Protein AF-A0AAW9EDG1-F1 (afdb_monomer_lite)

Structure (mmCIF, N/CA/C/O backbone):
data_AF-A0AAW9EDG1-F1
#
_entry.id   AF-A0AAW9EDG1-F1
#
loop_
_atom_site.group_PDB
_atom_site.id
_atom_site.type_symbol
_atom_site.label_atom_id
_atom_site.label_alt_id
_atom_site.label_comp_id
_atom_site.label_asym_id
_atom_site.label_entity_id
_atom_site.label_seq_id
_atom_site.pdbx_PDB_ins_code
_atom_site.Cartn_x
_atom_site.Cartn_y
_atom_site.Cartn_z
_atom_site.occupancy
_atom_site.B_iso_or_equiv
_atom_site.auth_seq_id
_atom_site.auth_comp_id
_atom_site.auth_asym_id
_atom_site.auth_atom_id
_atom_site.pdbx_PDB_model_num
ATOM 1 N N . ILE A 1 1 ? 14.216 2.389 -24.194 1.00 50.69 1 ILE A N 1
ATOM 2 C CA . ILE A 1 1 ? 13.873 1.458 -23.086 1.00 50.69 1 ILE A CA 1
ATOM 3 C C . ILE A 1 1 ? 15.098 1.332 -22.192 1.00 50.69 1 ILE A C 1
ATOM 5 O O . ILE A 1 1 ? 16.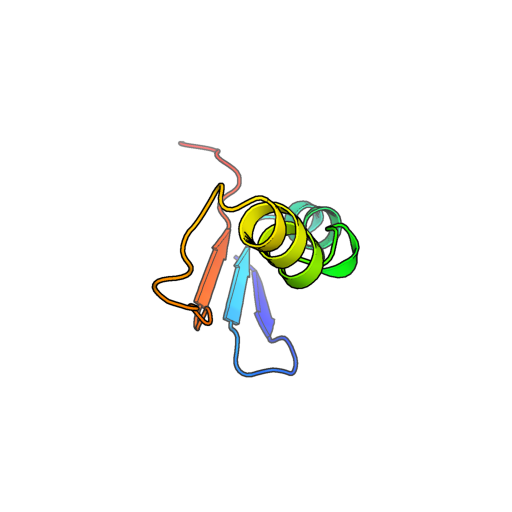125 0.876 -22.680 1.00 50.69 1 ILE A O 1
ATOM 9 N N . GLN A 1 2 ? 15.033 1.774 -20.934 1.00 49.78 2 GLN A N 1
ATOM 10 C CA . GLN A 1 2 ? 16.173 1.711 -20.016 1.00 49.78 2 GLN A CA 1
ATOM 11 C C . GLN A 1 2 ? 15.871 0.751 -18.860 1.00 49.78 2 GLN A C 1
ATOM 13 O O . GLN A 1 2 ? 14.808 0.804 -18.242 1.00 49.78 2 GLN A O 1
ATOM 18 N N . LEU A 1 3 ? 16.809 -0.158 -18.595 1.00 54.59 3 LEU A N 1
ATOM 19 C CA . LEU A 1 3 ? 16.737 -1.127 -17.506 1.00 54.59 3 LEU A CA 1
ATOM 20 C C . LEU A 1 3 ? 17.571 -0.615 -16.334 1.00 54.59 3 LEU A C 1
ATOM 22 O O . LEU A 1 3 ? 18.798 -0.606 -16.414 1.00 54.59 3 LEU A O 1
ATOM 26 N N . THR A 1 4 ? 16.922 -0.234 -15.236 1.00 58.09 4 THR A N 1
ATOM 27 C CA . THR A 1 4 ? 17.620 0.169 -14.011 1.00 58.09 4 THR A CA 1
ATOM 28 C C . THR A 1 4 ? 17.527 -0.972 -12.999 1.00 58.09 4 THR A C 1
ATOM 30 O O . THR A 1 4 ? 16.444 -1.310 -12.519 1.00 58.09 4 THR A O 1
ATOM 33 N N . ARG A 1 5 ? 18.665 -1.613 -12.689 1.00 52.59 5 ARG A N 1
ATOM 34 C CA . ARG A 1 5 ? 18.767 -2.596 -11.596 1.00 52.59 5 ARG A CA 1
ATOM 35 C C . ARG A 1 5 ? 18.983 -1.846 -10.287 1.00 52.59 5 ARG A C 1
ATOM 37 O O . ARG A 1 5 ? 20.026 -1.228 -10.105 1.00 52.59 5 ARG A O 1
ATOM 44 N N . THR A 1 6 ? 18.022 -1.916 -9.375 1.00 53.25 6 THR A N 1
ATOM 45 C CA . THR A 1 6 ? 18.223 -1.470 -7.991 1.00 53.25 6 THR A CA 1
ATOM 46 C C . THR A 1 6 ? 18.842 -2.618 -7.179 1.00 53.25 6 THR A C 1
ATOM 48 O O . THR A 1 6 ? 18.650 -3.786 -7.510 1.00 53.25 6 THR A O 1
ATOM 51 N N . ALA A 1 7 ? 19.622 -2.305 -6.138 1.00 49.50 7 ALA A N 1
ATOM 52 C CA . ALA A 1 7 ? 20.444 -3.264 -5.379 1.00 49.50 7 ALA A CA 1
ATOM 53 C C . ALA A 1 7 ? 19.658 -4.346 -4.601 1.00 49.50 7 ALA A C 1
ATOM 55 O O . ALA A 1 7 ? 20.227 -5.342 -4.163 1.00 49.50 7 ALA A O 1
ATOM 56 N N . LEU A 1 8 ? 18.343 -4.185 -4.455 1.00 48.91 8 LEU A N 1
ATOM 57 C CA . LEU A 1 8 ? 17.426 -5.204 -3.941 1.00 48.91 8 LEU A CA 1
ATOM 58 C C . LEU A 1 8 ? 16.788 -5.883 -5.158 1.00 48.91 8 LEU A C 1
ATOM 60 O O . LEU A 1 8 ? 16.422 -5.149 -6.063 1.00 48.91 8 LEU A O 1
ATOM 64 N N . VAL A 1 9 ? 16.643 -7.217 -5.182 1.00 52.59 9 VAL A N 1
ATOM 65 C CA . VAL A 1 9 ? 16.031 -8.090 -6.226 1.00 52.59 9 VAL A CA 1
ATOM 66 C C . VAL A 1 9 ? 14.684 -7.571 -6.787 1.00 52.59 9 VAL A C 1
ATOM 68 O O . VAL A 1 9 ? 13.627 -8.154 -6.579 1.00 52.59 9 VAL A O 1
ATOM 71 N N . ARG A 1 10 ? 14.678 -6.417 -7.443 1.00 64.19 10 ARG A N 1
ATOM 72 C CA . ARG A 1 10 ? 13.513 -5.688 -7.931 1.00 64.19 10 ARG A CA 1
ATOM 73 C C . ARG A 1 10 ? 13.940 -4.999 -9.210 1.00 64.19 10 ARG A C 1
ATOM 75 O O . ARG A 1 10 ? 14.870 -4.192 -9.223 1.00 64.19 10 ARG A O 1
ATOM 82 N N . ARG A 1 11 ? 13.288 -5.374 -10.305 1.00 70.25 11 ARG A N 1
ATOM 83 C CA . ARG A 1 11 ? 13.591 -4.843 -11.633 1.00 70.25 11 ARG A CA 1
ATOM 84 C C . ARG A 1 11 ? 12.605 -3.731 -11.946 1.00 70.25 11 ARG A C 1
ATOM 86 O O . ARG A 1 11 ? 11.412 -3.999 -12.057 1.00 70.25 11 ARG A O 1
ATOM 93 N N . ILE A 1 12 ? 13.106 -2.505 -12.079 1.00 72.06 12 ILE A N 1
ATOM 94 C CA . ILE A 1 12 ? 12.304 -1.369 -12.534 1.00 72.06 12 ILE A CA 1
ATOM 95 C C . ILE A 1 12 ? 12.604 -1.151 -14.013 1.00 72.06 12 ILE A C 1
ATOM 97 O O . ILE A 1 12 ? 13.762 -1.033 -14.421 1.00 72.06 12 ILE A O 1
ATOM 101 N N . ILE A 1 13 ? 11.552 -1.128 -14.819 1.00 74.94 13 ILE A N 1
ATOM 102 C CA . ILE A 1 13 ? 11.617 -0.861 -16.252 1.00 74.94 13 ILE A CA 1
ATOM 103 C C . ILE A 1 13 ? 10.815 0.413 -16.483 1.00 74.94 13 ILE A C 1
ATOM 105 O O . ILE A 1 13 ? 9.627 0.439 -16.180 1.00 74.94 13 ILE A O 1
ATOM 109 N N . SER A 1 14 ? 11.465 1.464 -16.982 1.00 67.75 14 SER A N 1
ATOM 110 C CA . SER A 1 14 ? 10.797 2.723 -17.319 1.00 67.75 14 SER A CA 1
ATOM 111 C C . SER A 1 14 ? 11.213 3.182 -18.710 1.00 67.75 14 SER A C 1
ATOM 113 O O . SER A 1 14 ? 12.384 3.074 -19.092 1.00 67.75 14 SER A O 1
ATOM 115 N N . ALA A 1 15 ? 10.253 3.707 -19.468 1.00 65.69 15 ALA A N 1
ATOM 116 C CA . ALA A 1 15 ? 10.521 4.395 -20.728 1.00 65.69 15 ALA A CA 1
ATOM 117 C C . ALA A 1 15 ? 11.028 5.835 -20.516 1.00 65.69 15 ALA A C 1
ATOM 119 O O . ALA A 1 15 ? 11.684 6.374 -21.402 1.00 65.69 15 ALA A O 1
ATOM 120 N N . ASN A 1 16 ? 10.796 6.422 -19.333 1.00 63.22 16 ASN A N 1
ATOM 121 C CA . ASN A 1 16 ? 11.126 7.810 -19.013 1.00 63.22 16 ASN A CA 1
ATOM 122 C C . ASN A 1 16 ? 11.902 7.910 -17.681 1.00 63.22 16 ASN A C 1
ATOM 124 O O . ASN A 1 16 ? 11.506 7.341 -16.658 1.00 63.22 16 ASN A O 1
ATOM 128 N N . LYS A 1 17 ? 13.036 8.623 -17.699 1.00 62.53 17 LYS A N 1
ATOM 129 C CA . LYS A 1 17 ? 13.942 8.788 -16.553 1.00 62.53 17 LYS A CA 1
ATOM 130 C C . LYS A 1 17 ? 13.380 9.737 -15.487 1.00 62.53 17 LYS A C 1
ATOM 132 O O . LYS A 1 17 ? 13.646 9.504 -14.313 1.00 62.53 17 L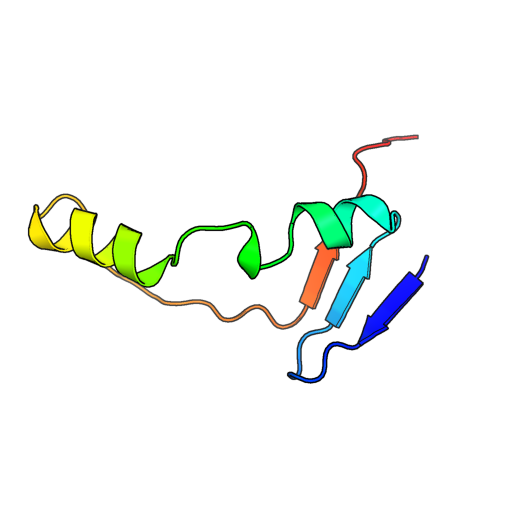YS A O 1
ATOM 137 N N . GLN A 1 18 ? 12.597 10.752 -15.861 1.00 61.78 18 GLN A N 1
ATOM 138 C CA . GLN A 1 18 ? 12.013 11.706 -14.905 1.00 61.78 18 GLN A CA 1
ATOM 139 C C . GLN A 1 18 ? 11.021 11.020 -13.953 1.00 61.78 18 GLN A C 1
ATOM 141 O O . GLN A 1 18 ? 11.136 11.179 -12.740 1.00 61.78 18 GLN A O 1
ATOM 146 N N . LEU A 1 19 ? 10.187 10.114 -14.478 1.00 60.12 19 LEU A N 1
ATOM 147 C CA . LEU A 1 19 ? 9.250 9.292 -13.694 1.00 60.12 19 LEU A CA 1
ATOM 148 C C . LEU A 1 19 ? 9.918 8.409 -12.623 1.00 60.12 19 LEU A C 1
ATOM 150 O O . LEU A 1 19 ? 9.283 8.003 -11.652 1.00 60.12 19 LEU A O 1
ATOM 154 N N . ILE A 1 20 ? 11.200 8.064 -12.778 1.00 61.88 20 ILE A N 1
ATOM 155 C CA . ILE A 1 20 ? 11.921 7.296 -11.751 1.00 61.88 20 ILE A CA 1
ATOM 156 C C . ILE A 1 20 ? 12.240 8.178 -10.536 1.00 61.88 20 ILE A C 1
ATOM 158 O O . ILE A 1 20 ? 12.196 7.680 -9.413 1.00 61.88 20 ILE A O 1
ATOM 162 N N . TYR A 1 21 ? 12.564 9.455 -10.757 1.00 60.44 21 TYR A N 1
ATOM 163 C CA . TYR A 1 21 ? 12.921 10.388 -9.687 1.00 60.44 21 TYR A CA 1
ATOM 164 C C . TYR A 1 21 ? 11.694 10.891 -8.929 1.00 60.44 21 TYR A C 1
ATOM 166 O O . TYR A 1 21 ? 11.725 10.942 -7.704 1.00 60.44 21 TYR A O 1
ATOM 174 N N . GLU A 1 22 ? 10.614 11.214 -9.638 1.00 62.22 22 GLU A N 1
ATOM 175 C CA . GLU A 1 22 ? 9.378 11.714 -9.022 1.00 62.22 22 GLU A CA 1
ATOM 176 C C . GLU A 1 22 ? 8.756 10.674 -8.080 1.00 62.22 22 GLU A C 1
ATOM 178 O O . GLU A 1 22 ? 8.383 10.983 -6.949 1.00 62.22 22 GLU A O 1
ATOM 183 N N . GLU A 1 23 ? 8.752 9.408 -8.496 1.00 64.31 23 GLU A N 1
ATOM 184 C CA . GLU A 1 23 ? 8.180 8.297 -7.733 1.00 64.31 23 GLU A CA 1
ATOM 185 C C . GLU A 1 23 ? 9.222 7.540 -6.893 1.00 64.31 23 GLU A C 1
ATOM 187 O O . GLU A 1 23 ? 9.077 6.338 -6.623 1.00 64.31 23 GLU A O 1
ATOM 192 N N . ALA A 1 24 ? 10.321 8.196 -6.516 1.00 68.62 24 ALA A N 1
ATOM 193 C CA . ALA A 1 24 ? 1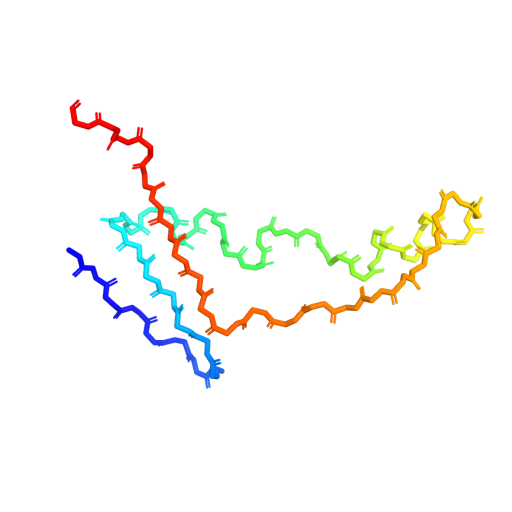1.277 7.591 -5.604 1.00 68.62 24 ALA A CA 1
ATOM 194 C C . ALA A 1 24 ? 10.566 7.199 -4.289 1.00 68.62 24 ALA A C 1
ATOM 196 O O . ALA A 1 24 ? 9.727 7.953 -3.798 1.00 68.62 24 ALA A O 1
ATOM 197 N N . PRO A 1 25 ? 10.904 6.057 -3.655 1.00 63.09 25 PRO A N 1
ATOM 198 C CA . PRO A 1 25 ? 10.262 5.625 -2.407 1.00 63.09 25 PRO A CA 1
ATOM 199 C C . PRO A 1 25 ? 10.324 6.670 -1.284 1.00 63.09 25 PRO A C 1
ATOM 201 O O . PRO A 1 25 ? 9.462 6.692 -0.416 1.00 63.09 25 PRO A O 1
ATOM 204 N N . GLN A 1 26 ? 11.344 7.531 -1.320 1.00 68.69 26 GLN A N 1
ATOM 205 C CA . GLN A 1 26 ? 11.553 8.632 -0.381 1.00 68.69 26 GLN A CA 1
ATOM 206 C C . GLN A 1 26 ? 10.539 9.776 -0.553 1.00 68.69 26 GLN A C 1
ATOM 208 O O . GLN A 1 26 ? 10.324 10.527 0.392 1.00 68.69 26 GLN A O 1
ATOM 213 N N . SER A 1 27 ? 9.909 9.904 -1.726 1.00 72.56 27 SER A N 1
ATOM 214 C CA . SER A 1 27 ? 8.876 10.911 -2.007 1.00 72.56 27 SER A CA 1
ATOM 215 C C . SER A 1 27 ? 7.540 10.590 -1.329 1.00 72.56 27 SER A C 1
ATOM 217 O O . SER A 1 27 ? 6.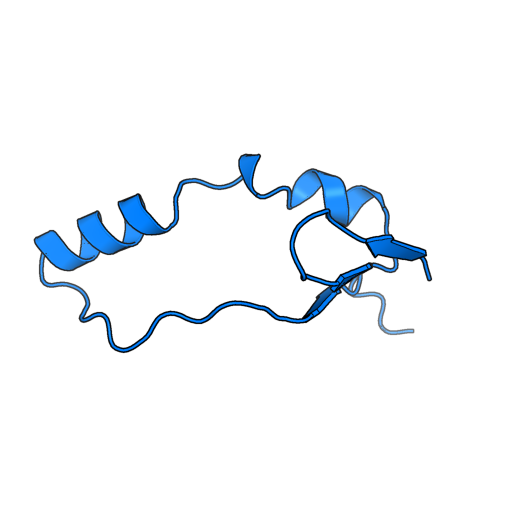675 11.457 -1.220 1.00 72.56 27 SER A O 1
ATOM 219 N N . TYR A 1 28 ? 7.354 9.349 -0.872 1.00 74.69 28 TYR A N 1
ATOM 220 C CA . TYR A 1 28 ? 6.120 8.897 -0.243 1.00 74.69 28 TYR A CA 1
ATOM 221 C C . TYR A 1 28 ? 6.269 8.792 1.273 1.00 74.69 28 TYR A C 1
ATOM 223 O O . TYR A 1 28 ? 7.327 8.465 1.810 1.00 74.69 28 TYR A O 1
ATOM 231 N N . LYS A 1 29 ? 5.156 9.013 1.979 1.00 81.12 29 LYS A N 1
ATOM 232 C CA . LYS A 1 29 ? 5.043 8.648 3.394 1.00 81.12 29 LYS A CA 1
ATOM 233 C C . LYS A 1 29 ? 5.182 7.131 3.538 1.00 81.12 29 LYS A C 1
ATOM 235 O O . LYS A 1 29 ? 4.779 6.383 2.646 1.00 81.12 29 LYS A O 1
ATOM 240 N N . SER A 1 30 ? 5.708 6.678 4.676 1.00 86.88 30 SER A N 1
ATOM 241 C CA . SER A 1 30 ? 5.738 5.247 4.991 1.00 86.88 30 SER A CA 1
ATOM 242 C C . SER A 1 30 ? 4.318 4.687 4.942 1.00 86.88 30 SER A C 1
ATOM 244 O O . SER A 1 30 ? 3.418 5.153 5.648 1.00 86.88 30 SER A O 1
ATOM 246 N N . ILE A 1 31 ? 4.130 3.680 4.089 1.00 88.00 31 ILE A N 1
ATOM 247 C CA . ILE A 1 31 ? 2.854 2.982 3.964 1.00 88.00 31 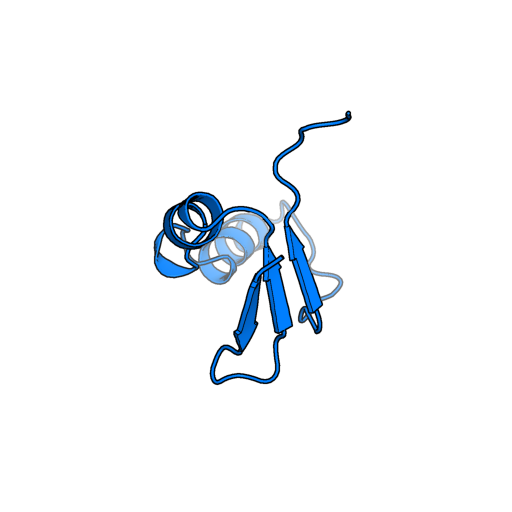ILE A CA 1
ATOM 248 C C . ILE A 1 31 ? 2.495 2.276 5.275 1.00 88.00 31 ILE A C 1
ATOM 250 O O . ILE A 1 31 ? 1.323 2.198 5.623 1.00 88.00 31 ILE A O 1
ATOM 254 N N . GLU A 1 32 ? 3.494 1.837 6.047 1.00 89.50 32 GLU A N 1
ATOM 255 C CA . GLU A 1 32 ? 3.306 1.226 7.361 1.00 89.50 32 GLU A CA 1
ATOM 256 C C . GLU A 1 32 ? 2.590 2.177 8.333 1.00 89.50 32 GLU A C 1
ATOM 258 O O . GLU A 1 32 ? 1.626 1.772 8.977 1.00 89.50 32 GLU A O 1
ATOM 263 N N . THR A 1 33 ? 2.985 3.454 8.385 1.00 92.06 33 THR A N 1
ATOM 264 C CA . THR A 1 33 ? 2.323 4.454 9.241 1.00 92.06 33 THR A CA 1
ATOM 265 C C . THR A 1 33 ? 0.868 4.695 8.834 1.00 92.06 33 THR A C 1
ATOM 267 O O . THR A 1 33 ? -0.008 4.830 9.690 1.00 92.06 33 THR A O 1
ATOM 270 N N . VAL A 1 34 ? 0.592 4.746 7.528 1.00 92.50 34 VAL A N 1
ATOM 271 C CA . VAL A 1 34 ? -0.766 4.968 7.002 1.00 92.50 34 VAL A CA 1
ATOM 272 C C . VAL A 1 34 ? -1.682 3.793 7.348 1.00 92.50 34 VAL A C 1
ATOM 274 O O . VAL A 1 34 ? -2.784 4.005 7.850 1.00 92.50 34 VAL A O 1
ATOM 277 N N . ILE A 1 35 ? -1.207 2.563 7.133 1.00 94.25 35 ILE A N 1
ATOM 278 C CA . ILE A 1 35 ? -1.957 1.343 7.449 1.00 94.25 35 ILE A CA 1
ATOM 279 C C . ILE A 1 35 ? -2.240 1.249 8.952 1.00 94.25 35 ILE A C 1
ATOM 281 O O . ILE A 1 35 ? -3.380 0.991 9.330 1.00 94.25 35 ILE A O 1
ATOM 285 N N . GLU A 1 36 ? -1.252 1.516 9.810 1.00 94.31 36 GLU A N 1
ATOM 286 C CA . GLU A 1 36 ? -1.439 1.461 11.266 1.00 94.31 36 GLU A CA 1
ATOM 287 C C . GLU A 1 36 ? -2.446 2.509 11.765 1.00 94.31 36 GLU A C 1
ATOM 289 O O 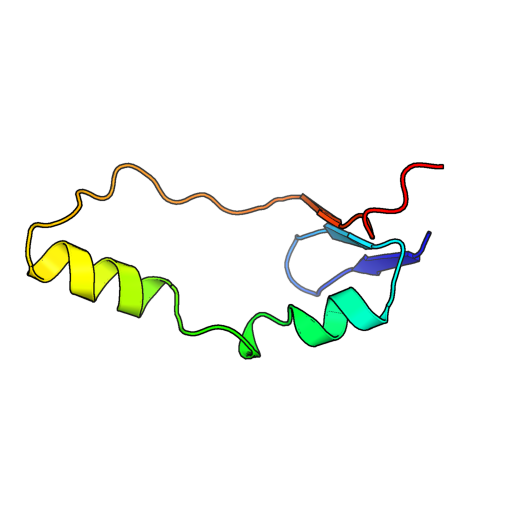. GLU A 1 36 ? -3.292 2.226 12.614 1.00 94.31 36 GLU A O 1
ATOM 294 N N . SER A 1 37 ? -2.435 3.707 11.176 1.00 94.94 37 SER A N 1
ATOM 295 C CA . SER A 1 37 ? -3.403 4.757 11.518 1.00 94.94 37 SER A CA 1
ATOM 296 C C . SER A 1 37 ? -4.841 4.326 11.206 1.00 94.94 37 SER A C 1
ATOM 298 O O . SER A 1 37 ? -5.742 4.526 12.012 1.00 94.94 37 SER A O 1
ATOM 300 N N . MET A 1 38 ? -5.068 3.691 10.054 1.00 95.25 38 MET A N 1
ATOM 301 C CA . MET A 1 38 ? -6.402 3.215 9.670 1.00 95.25 38 MET A CA 1
ATOM 302 C C . MET A 1 38 ? -6.828 1.978 10.469 1.00 95.25 38 MET A C 1
ATOM 304 O O . MET A 1 38 ? -7.998 1.846 10.827 1.00 95.25 38 MET A O 1
ATOM 308 N N . ARG A 1 39 ? -5.879 1.084 10.773 1.00 95.44 39 ARG A N 1
ATOM 309 C CA . ARG A 1 39 ? -6.125 -0.127 11.560 1.00 95.44 39 ARG A CA 1
ATOM 310 C C . ARG A 1 39 ? -6.466 0.200 13.014 1.00 95.44 39 ARG A C 1
ATOM 312 O O . ARG A 1 39 ? -7.395 -0.393 13.552 1.00 95.44 39 ARG A O 1
ATOM 319 N N . SER A 1 40 ? -5.764 1.150 13.637 1.00 94.50 40 SER A N 1
ATOM 320 C CA . SER A 1 40 ? -6.025 1.559 15.028 1.00 94.50 40 SER A CA 1
ATOM 321 C C . SER A 1 40 ? -7.407 2.197 15.218 1.00 94.50 40 SER A C 1
ATOM 323 O O . SER A 1 40 ? -8.001 2.068 16.284 1.00 94.50 40 SER A O 1
ATOM 325 N N . LEU A 1 41 ? -7.957 2.809 14.164 1.00 96.19 41 LEU A N 1
ATOM 326 C CA . LEU A 1 41 ? -9.327 3.329 14.120 1.00 96.19 41 LEU A CA 1
ATOM 327 C C . LEU A 1 41 ? -10.380 2.269 13.744 1.00 96.19 41 LEU A C 1
ATOM 329 O O . LEU A 1 41 ? -11.561 2.594 13.657 1.00 96.19 41 LEU A O 1
ATOM 333 N N . GLY A 1 42 ? -9.977 1.020 13.484 1.00 95.19 42 GLY A N 1
ATOM 334 C CA . GLY A 1 42 ? -10.881 -0.056 13.068 1.00 95.19 42 GLY A CA 1
ATOM 335 C C . GLY A 1 42 ? -11.486 0.130 11.671 1.00 95.19 42 GLY A C 1
ATOM 336 O O . GLY A 1 42 ? -12.499 -0.489 11.362 1.00 95.19 42 GLY A O 1
ATOM 337 N N . LEU A 1 43 ? -10.892 0.983 10.827 1.00 96.25 43 LEU A N 1
ATOM 338 C CA . LEU A 1 43 ? -11.422 1.310 9.497 1.00 96.25 43 LEU A CA 1
ATOM 339 C C . LEU A 1 43 ? -11.058 0.271 8.433 1.00 96.25 43 LEU A C 1
ATOM 341 O O . LEU A 1 43 ? -11.737 0.173 7.413 1.00 96.25 43 LEU A O 1
ATOM 345 N N . ILE A 1 44 ? -9.965 -0.466 8.642 1.00 96.06 44 ILE A N 1
ATOM 346 C CA . ILE A 1 44 ? -9.470 -1.483 7.711 1.00 96.06 44 ILE A CA 1
ATOM 347 C C . ILE A 1 44 ? -9.024 -2.742 8.453 1.00 96.06 44 ILE A C 1
ATOM 349 O O . ILE A 1 44 ? -8.557 -2.678 9.592 1.00 96.06 44 ILE A O 1
ATOM 353 N N . GLU A 1 45 ? -9.060 -3.869 7.747 1.00 95.56 45 GLU A N 1
ATOM 354 C CA . GLU A 1 45 ? -8.425 -5.124 8.145 1.00 95.56 45 GLU A CA 1
ATOM 355 C C . GLU A 1 45 ? -7.319 -5.480 7.141 1.00 95.56 45 GLU A C 1
ATOM 357 O O . GLU A 1 45 ? -7.510 -5.422 5.924 1.00 95.56 45 GLU A O 1
ATOM 362 N N . VAL A 1 46 ? -6.129 -5.826 7.640 1.00 92.88 46 VAL A N 1
ATOM 363 C CA . VAL A 1 46 ? -4.988 -6.182 6.786 1.00 92.88 46 VAL A CA 1
ATOM 364 C C . VAL A 1 46 ? -5.079 -7.656 6.403 1.00 92.88 46 VAL A C 1
ATOM 366 O O . VAL A 1 46 ? -4.869 -8.524 7.242 1.00 92.88 46 VAL A O 1
ATOM 369 N N . ILE A 1 47 ? -5.317 -7.929 5.119 1.00 95.19 47 ILE A N 1
ATOM 370 C CA . ILE A 1 47 ? -5.472 -9.298 4.600 1.00 95.19 47 ILE A CA 1
ATOM 371 C C . ILE A 1 47 ? -4.135 -9.872 4.105 1.00 95.19 47 ILE A C 1
ATOM 373 O O . ILE A 1 47 ? -3.828 -11.040 4.327 1.00 95.19 47 ILE A O 1
ATOM 377 N N . ALA A 1 48 ? -3.315 -9.061 3.427 1.00 93.75 48 ALA A N 1
ATOM 378 C CA . ALA A 1 48 ? -2.035 -9.503 2.877 1.00 93.75 48 ALA A CA 1
ATOM 379 C C . ALA A 1 48 ? -1.072 -8.335 2.618 1.00 93.75 48 ALA A C 1
ATOM 381 O O . ALA A 1 48 ? -1.486 -7.195 2.409 1.00 93.75 48 ALA A O 1
ATOM 382 N N . ARG A 1 49 ? 0.232 -8.641 2.557 1.00 90.38 49 ARG A N 1
ATOM 383 C CA . ARG A 1 49 ? 1.285 -7.719 2.105 1.00 90.38 49 ARG A CA 1
ATOM 384 C C . ARG A 1 49 ? 1.956 -8.282 0.861 1.00 90.38 49 ARG A C 1
ATOM 386 O O . ARG A 1 49 ? 2.499 -9.383 0.896 1.00 90.38 49 ARG A O 1
ATOM 393 N N . LEU A 1 50 ? 1.988 -7.498 -0.212 1.00 89.75 50 LEU A N 1
ATOM 394 C CA . LEU A 1 50 ? 2.654 -7.884 -1.452 1.00 89.75 50 LEU A CA 1
ATOM 395 C C . LEU A 1 50 ? 4.031 -7.233 -1.569 1.00 89.75 50 LEU A C 1
ATOM 397 O O . LEU A 1 50 ? 4.244 -6.081 -1.188 1.00 89.75 50 LEU A O 1
ATOM 401 N N . LYS A 1 51 ? 4.975 -7.987 -2.132 1.00 84.94 51 LYS A N 1
ATOM 402 C CA . LYS A 1 51 ? 6.317 -7.513 -2.463 1.00 84.94 51 LYS A CA 1
ATOM 403 C C . LYS A 1 51 ? 6.481 -7.541 -3.986 1.00 84.94 51 LYS A C 1
ATOM 405 O O . LYS A 1 51 ? 6.484 -8.632 -4.549 1.00 84.94 51 LYS A O 1
ATOM 410 N N . PRO A 1 52 ? 6.648 -6.388 -4.662 1.00 82.00 52 PRO A N 1
ATOM 411 C CA . PRO A 1 52 ? 6.814 -6.383 -6.110 1.00 82.00 52 PRO A CA 1
ATOM 412 C C . PRO A 1 52 ? 8.143 -7.039 -6.498 1.00 82.00 52 PRO A C 1
ATOM 414 O O . PRO A 1 52 ? 9.174 -6.772 -5.870 1.00 82.00 52 PRO A O 1
ATOM 417 N N . VAL A 1 53 ? 8.097 -7.880 -7.535 1.00 84.44 53 VAL A N 1
ATOM 418 C CA . VAL A 1 53 ? 9.264 -8.534 -8.159 1.00 84.44 53 VAL A CA 1
ATOM 419 C C . VAL A 1 53 ? 9.742 -7.721 -9.367 1.00 84.44 53 VAL A C 1
ATOM 421 O O . VAL A 1 53 ? 10.940 -7.493 -9.550 1.00 84.44 53 VAL A O 1
ATOM 424 N N . ILE A 1 54 ? 8.793 -7.226 -10.164 1.00 80.88 54 ILE A N 1
ATOM 425 C CA . ILE A 1 54 ? 9.025 -6.374 -11.331 1.00 80.88 54 ILE A CA 1
ATOM 426 C C . ILE A 1 54 ? 8.065 -5.185 -11.250 1.00 80.88 54 ILE A C 1
ATOM 428 O O . ILE A 1 54 ? 6.893 -5.355 -10.922 1.00 80.88 54 ILE A O 1
ATOM 432 N N . THR A 1 55 ? 8.564 -3.990 -11.556 1.00 78.69 55 THR A N 1
ATOM 433 C CA . THR A 1 55 ? 7.759 -2.773 -11.690 1.00 78.69 55 THR A CA 1
ATOM 434 C C . THR A 1 55 ? 7.972 -2.215 -13.091 1.00 78.69 55 THR A C 1
ATOM 436 O O . THR A 1 55 ? 9.082 -1.809 -13.437 1.00 78.69 55 THR A O 1
ATOM 439 N N . TYR A 1 56 ? 6.919 -2.223 -13.905 1.00 80.88 56 TYR A N 1
ATOM 440 C CA . TYR A 1 56 ? 6.925 -1.672 -15.257 1.00 80.88 56 TYR A CA 1
ATOM 441 C C . TYR A 1 56 ? 6.186 -0.332 -15.249 1.00 80.88 56 TYR A C 1
ATOM 443 O O . TYR A 1 56 ? 5.016 -0.286 -14.878 1.00 80.88 56 TYR A O 1
ATOM 451 N N . LYS A 1 57 ? 6.882 0.750 -15.605 1.00 74.50 57 LYS A N 1
ATOM 452 C CA . LYS A 1 57 ? 6.338 2.110 -15.667 1.00 74.50 57 LYS A CA 1
ATOM 453 C C . LYS A 1 57 ? 6.239 2.555 -17.123 1.00 74.50 57 LYS A C 1
ATOM 455 O O . LYS A 1 57 ? 7.252 2.628 -17.824 1.00 74.50 57 LYS A O 1
ATOM 460 N N . THR A 1 58 ? 5.029 2.881 -17.557 1.00 70.94 58 THR A N 1
ATOM 461 C CA . THR A 1 58 ? 4.747 3.488 -18.861 1.00 70.94 58 THR A CA 1
ATOM 462 C C . THR A 1 58 ? 4.404 4.955 -18.654 1.00 70.94 58 THR A C 1
ATOM 464 O O . THR A 1 58 ? 3.480 5.266 -17.907 1.00 70.94 58 THR A O 1
ATOM 467 N N . SER A 1 59 ? 5.114 5.866 -19.319 1.00 63.09 59 SER A N 1
ATOM 468 C CA . SER A 1 59 ? 4.557 7.189 -19.610 1.00 63.09 59 SER A CA 1
ATOM 469 C C . SER A 1 59 ? 3.357 6.941 -20.517 1.00 63.09 59 SER A C 1
ATOM 471 O O . SER A 1 59 ? 3.535 6.271 -21.526 1.00 63.09 59 SER A O 1
ATOM 473 N N . GLY A 1 60 ? 2.152 7.363 -20.129 1.00 58.81 60 GLY A N 1
ATOM 474 C CA . GLY A 1 60 ? 0.875 7.037 -20.787 1.00 58.81 60 GLY A CA 1
ATOM 475 C C . GLY A 1 60 ? 0.697 7.526 -22.233 1.00 58.81 60 GLY A C 1
ATOM 476 O O . GLY A 1 60 ? -0.427 7.801 -22.634 1.00 58.81 60 GLY A O 1
ATOM 477 N N . GLU A 1 61 ? 1.773 7.643 -23.008 1.00 53.44 61 GLU A N 1
ATOM 478 C CA . GLU A 1 61 ? 1.743 7.791 -24.457 1.00 53.44 61 GLU A CA 1
ATOM 479 C C . GLU A 1 61 ? 1.266 6.469 -25.061 1.00 53.44 61 GLU A C 1
ATOM 481 O O . GLU A 1 61 ? 2.031 5.542 -25.336 1.00 53.44 61 GLU A O 1
ATOM 486 N N . ILE A 1 62 ? -0.052 6.368 -25.199 1.00 50.41 62 ILE A N 1
ATOM 487 C CA . ILE A 1 62 ? -0.654 5.537 -26.232 1.00 50.41 62 ILE A CA 1
ATOM 488 C C . ILE A 1 62 ? -0.307 6.233 -27.554 1.00 50.41 62 ILE A C 1
ATOM 490 O O . ILE A 1 62 ? -0.464 7.450 -27.653 1.00 50.41 62 ILE A O 1
ATOM 494 N N . ALA A 1 63 ? 0.248 5.458 -28.488 1.00 44.97 63 ALA A N 1
ATOM 495 C CA . ALA A 1 63 ? 0.679 5.902 -29.813 1.00 44.97 63 ALA A CA 1
ATOM 496 C C . ALA A 1 63 ? -0.392 6.697 -30.575 1.00 44.97 63 ALA A C 1
ATOM 498 O O . ALA A 1 63 ? -1.592 6.370 -30.412 1.00 44.97 63 ALA A O 1
#

Radius of gyration: 15.36 Å; chains: 1; bounding box: 32×21×45 Å

Foldseek 3Di:
DDWDDDPPQETEAEPDPVVCVCVPVVVDDPPVVVVVVCVVVVNDDDDDDDDHNYHYDYPPPPD

Organism: Klebsiella aerogenes (NCBI:txid548)

InterPro domains:
  IPR001233 RNA-splicing ligase, RtcB [PF01139] (12-57)
  IPR036025 tRNA-splicing ligase RtcB-like superfamily [G3DSA:3.90.1860.10] (2-62)
  IPR036025 tRNA-splicing ligase RtcB-like superfamily [SSF103365] (11-57)

Sequence (63 aa):
IQLTRTALVRRIISANKQLIYEEAPQSYKSIETVIESMRSLGLIEVIARLKPVITYKTSGEIA

pLDDT: mean 74.24, std 16.18, range [44.97, 96.25]

Secondary structure (DSSP, 8-state):
-EEEEETTTEEEEES-SHHHHHT-GGGSPPHHHHHHHHHHTTS---------SEEEE--S---